Protein AF-A0A2M7UZ93-F1 (afdb_monomer_lite)

Structure (mmCIF, N/CA/C/O backbone):
data_AF-A0A2M7UZ93-F1
#
_entry.id   AF-A0A2M7UZ93-F1
#
loop_
_atom_site.group_PDB
_atom_site.id
_atom_site.type_symbol
_atom_site.label_atom_id
_atom_site.label_alt_id
_atom_site.label_comp_id
_atom_site.label_asym_id
_atom_site.label_entity_id
_atom_site.label_seq_id
_atom_site.pdbx_PDB_ins_code
_atom_site.Cartn_x
_atom_site.Cartn_y
_atom_site.Cartn_z
_atom_site.occupancy
_atom_site.B_iso_or_equiv
_atom_site.auth_seq_id
_atom_site.auth_comp_id
_atom_site.auth_asym_id
_atom_site.auth_atom_id
_atom_site.pdbx_PDB_model_num
ATOM 1 N N . MET A 1 1 ? 8.596 -12.606 -17.698 1.00 47.38 1 MET A N 1
ATOM 2 C CA . MET A 1 1 ? 9.459 -11.405 -17.594 1.00 47.38 1 MET A CA 1
ATOM 3 C C . MET A 1 1 ? 10.892 -11.763 -17.223 1.00 47.38 1 MET A C 1
ATOM 5 O O . MET A 1 1 ? 11.745 -11.556 -18.070 1.00 47.38 1 MET A O 1
ATOM 9 N N . ALA A 1 2 ? 11.162 -12.391 -16.066 1.00 47.75 2 ALA A N 1
ATOM 10 C CA . ALA A 1 2 ? 12.509 -12.891 -15.727 1.00 47.75 2 ALA A CA 1
ATOM 11 C C . ALA A 1 2 ? 13.108 -13.792 -16.827 1.00 47.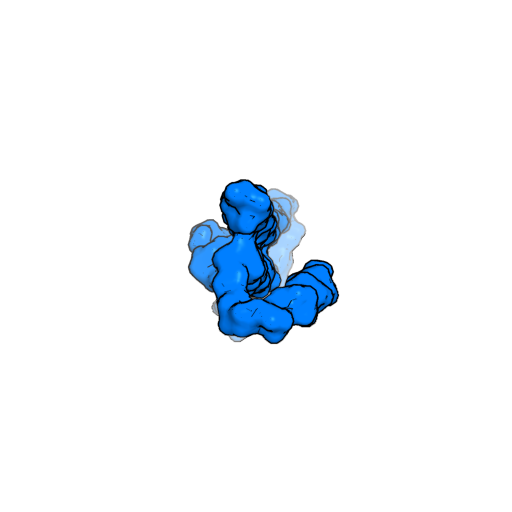75 2 ALA A C 1
ATOM 13 O O . ALA A 1 2 ? 14.262 -13.629 -17.194 1.00 47.75 2 ALA A O 1
ATOM 14 N N . ILE A 1 3 ? 12.278 -14.646 -17.437 1.00 54.84 3 ILE A N 1
ATOM 15 C CA . ILE A 1 3 ? 12.667 -15.494 -18.574 1.00 54.84 3 ILE A CA 1
ATOM 16 C C . ILE A 1 3 ? 13.084 -14.662 -19.797 1.00 54.84 3 ILE A C 1
ATOM 18 O O . ILE A 1 3 ? 14.038 -15.030 -20.461 1.00 54.84 3 ILE A O 1
ATOM 22 N N . PHE A 1 4 ? 12.436 -13.527 -20.085 1.00 58.44 4 PHE A N 1
ATOM 23 C CA . PHE A 1 4 ?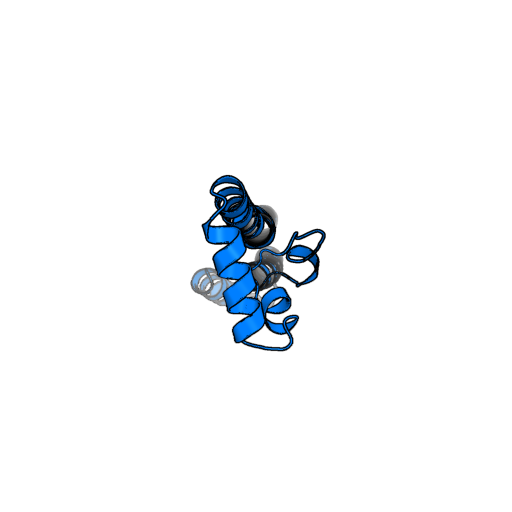 12.761 -12.699 -21.256 1.00 58.44 4 PHE A CA 1
ATOM 24 C C . PHE A 1 4 ? 14.098 -11.966 -21.074 1.00 58.44 4 PHE A C 1
ATOM 26 O O . PHE A 1 4 ? 14.933 -11.993 -21.968 1.00 58.44 4 PHE A O 1
ATOM 33 N N . ILE A 1 5 ? 14.334 -11.398 -19.885 1.00 57.00 5 ILE A N 1
ATOM 34 C CA . ILE A 1 5 ? 15.614 -10.765 -19.524 1.00 57.00 5 ILE A CA 1
ATOM 35 C C . ILE A 1 5 ? 16.743 -11.805 -19.525 1.00 57.00 5 ILE A C 1
ATOM 37 O O . ILE A 1 5 ? 17.807 -11.553 -20.079 1.00 57.00 5 ILE A O 1
ATOM 41 N N . PHE A 1 6 ? 16.493 -12.996 -18.974 1.00 61.16 6 PHE A N 1
ATOM 42 C CA . PHE A 1 6 ? 17.461 -14.091 -18.961 1.00 61.16 6 PHE A CA 1
ATOM 43 C C . PHE A 1 6 ? 17.782 -14.589 -20.381 1.00 61.16 6 PHE A C 1
ATOM 45 O O . PHE A 1 6 ? 18.948 -14.680 -20.752 1.00 61.16 6 PHE A O 1
ATOM 52 N N . SER A 1 7 ? 16.761 -14.807 -21.214 1.00 58.31 7 SER A N 1
ATOM 53 C CA . SER A 1 7 ? 16.929 -15.236 -22.614 1.00 58.31 7 SER A CA 1
ATOM 54 C C . SER A 1 7 ? 17.711 -14.215 -23.436 1.00 58.31 7 SER A C 1
ATOM 56 O O . SER A 1 7 ? 18.566 -14.581 -24.235 1.00 58.31 7 SER A O 1
ATOM 58 N N . ALA A 1 8 ? 17.447 -12.928 -23.221 1.00 59.28 8 ALA A N 1
ATOM 59 C CA . ALA A 1 8 ? 18.104 -11.866 -23.961 1.00 59.28 8 ALA A CA 1
ATOM 60 C C . ALA A 1 8 ? 19.539 -11.593 -23.466 1.00 59.28 8 ALA A C 1
ATOM 62 O O . ALA A 1 8 ? 20.414 -11.301 -24.274 1.00 59.28 8 ALA A O 1
ATOM 63 N N . SER A 1 9 ? 19.815 -11.798 -22.171 1.00 59.25 9 SER A N 1
ATOM 64 C CA . SER A 1 9 ? 21.182 -11.762 -21.629 1.00 59.25 9 SER A CA 1
ATOM 65 C C . SER A 1 9 ? 22.074 -12.884 -22.176 1.00 59.25 9 SER A C 1
ATOM 67 O O . SER A 1 9 ? 23.263 -12.669 -22.395 1.00 59.25 9 SER A O 1
ATOM 69 N N . ILE A 1 10 ? 21.498 -14.059 -22.468 1.00 60.53 10 ILE A N 1
ATOM 70 C CA . ILE A 1 10 ? 22.218 -15.177 -23.099 1.00 60.53 10 ILE A CA 1
ATOM 71 C C . ILE A 1 10 ? 22.665 -14.806 -24.519 1.00 60.53 10 ILE A C 1
ATOM 73 O O . ILE A 1 10 ? 23.793 -15.110 -24.890 1.00 60.53 10 ILE A O 1
ATOM 77 N N . PHE A 1 11 ? 21.829 -14.096 -25.285 1.00 57.53 11 PHE A N 1
ATOM 78 C CA . PHE A 1 11 ? 22.153 -13.657 -26.650 1.00 57.53 11 PHE A CA 1
ATOM 79 C C . PHE A 1 11 ? 23.286 -12.624 -26.729 1.00 57.53 11 PHE A C 1
ATOM 81 O O . PHE A 1 11 ? 23.877 -12.438 -27.787 1.00 57.53 11 PHE A O 1
ATOM 88 N N . GLN A 1 12 ? 23.585 -11.934 -25.630 1.00 58.62 12 GLN A N 1
ATOM 89 C CA . GLN A 1 12 ? 24.524 -10.814 -25.622 1.00 58.62 12 GLN A CA 1
ATOM 90 C C . GLN A 1 12 ? 25.896 -11.151 -25.045 1.00 58.62 12 GLN A C 1
ATOM 92 O O . GLN A 1 12 ? 26.865 -10.423 -25.262 1.00 58.62 12 GLN A O 1
ATOM 97 N N . ASN A 1 13 ? 25.990 -12.293 -24.363 1.00 54.00 13 ASN A N 1
ATOM 98 C CA . ASN A 1 13 ? 27.224 -12.795 -23.773 1.00 54.00 13 ASN A CA 1
ATOM 99 C C . ASN A 1 13 ? 28.315 -13.097 -24.826 1.00 54.00 13 ASN A C 1
ATOM 101 O O . ASN A 1 13 ? 29.469 -13.307 -24.472 1.00 54.00 13 ASN A O 1
ATOM 105 N N . GLU A 1 14 ? 27.980 -13.066 -26.121 1.00 56.97 14 GLU A N 1
ATOM 106 C CA . GLU A 1 14 ? 28.939 -13.190 -27.224 1.00 56.97 14 GLU A CA 1
ATOM 107 C C . GLU A 1 14 ? 29.761 -11.912 -27.494 1.00 56.97 14 GLU A C 1
ATOM 109 O O . GLU A 1 14 ? 30.807 -12.002 -28.132 1.00 56.97 14 GLU A O 1
ATOM 114 N N . ARG A 1 15 ? 29.343 -10.727 -27.009 1.00 58.44 15 ARG A N 1
ATOM 115 C CA . ARG A 1 15 ? 30.062 -9.448 -27.238 1.00 58.44 15 ARG A CA 1
ATOM 116 C C . ARG A 1 15 ? 30.791 -8.878 -26.017 1.00 58.44 15 ARG A C 1
ATOM 118 O O . ARG A 1 15 ? 31.525 -7.912 -26.169 1.00 58.44 15 ARG A O 1
ATOM 125 N N . GLY A 1 16 ? 30.613 -9.444 -24.821 1.00 60.59 16 GLY A N 1
ATOM 126 C CA . GLY A 1 16 ? 31.309 -9.010 -23.594 1.00 60.59 16 GLY A CA 1
ATOM 127 C C . GLY A 1 16 ? 30.940 -7.613 -23.061 1.00 60.59 16 GLY A C 1
ATOM 128 O O . GLY A 1 16 ? 31.396 -7.239 -21.982 1.00 60.59 16 GLY A O 1
ATOM 129 N N . GLU A 1 17 ? 30.098 -6.854 -23.765 1.00 67.62 17 GLU A N 1
ATOM 130 C CA . GLU A 1 17 ? 29.642 -5.521 -23.364 1.00 67.62 17 GLU A CA 1
ATOM 131 C C . GLU A 1 17 ? 28.253 -5.573 -22.711 1.00 67.62 17 GLU A C 1
ATOM 133 O O . GLU A 1 17 ? 27.334 -6.245 -23.184 1.00 67.62 17 GLU A O 1
ATOM 138 N N . ILE A 1 18 ? 28.090 -4.839 -21.607 1.00 69.31 18 ILE A N 1
ATOM 139 C CA . ILE A 1 18 ? 26.795 -4.666 -20.941 1.00 69.31 18 ILE A CA 1
ATOM 140 C C . ILE A 1 18 ? 25.944 -3.732 -21.802 1.00 69.31 18 ILE A C 1
ATOM 142 O O . ILE A 1 18 ? 26.197 -2.531 -21.848 1.00 69.31 18 ILE A O 1
ATOM 146 N N . SER A 1 19 ? 24.904 -4.257 -22.440 1.00 82.44 19 SER A N 1
ATOM 147 C CA . SER A 1 19 ? 23.993 -3.429 -23.232 1.00 82.44 19 SER A CA 1
ATOM 148 C C . SER A 1 19 ? 23.104 -2.566 -22.359 1.00 82.44 19 SER A C 1
ATOM 150 O O . SER A 1 19 ? 22.444 -3.005 -21.403 1.00 82.44 19 SER A O 1
ATOM 152 N N . LEU A 1 20 ? 23.088 -1.297 -22.732 1.00 85.19 20 LEU A N 1
ATOM 153 C CA . LEU A 1 20 ? 22.416 -0.221 -22.038 1.00 85.19 20 LEU A CA 1
ATOM 154 C C . LEU A 1 20 ? 20.878 -0.418 -21.967 1.00 85.19 20 LEU A C 1
ATOM 156 O O . LEU A 1 20 ? 20.306 -0.186 -20.891 1.00 85.19 20 LEU A O 1
ATOM 160 N N . PRO A 1 21 ? 20.187 -0.931 -23.011 1.00 88.12 21 PRO A N 1
ATOM 161 C CA . PRO A 1 21 ? 18.797 -1.384 -22.953 1.00 88.12 21 PRO A CA 1
ATOM 162 C C . PRO A 1 21 ? 18.500 -2.365 -21.821 1.00 88.12 21 PRO A C 1
ATOM 164 O O . PRO A 1 21 ? 17.525 -2.170 -21.086 1.00 88.12 21 PRO A O 1
ATOM 167 N N . PHE A 1 22 ? 19.318 -3.409 -21.661 1.00 85.69 22 PHE A N 1
ATOM 168 C CA . PHE A 1 22 ? 19.081 -4.444 -20.653 1.00 85.69 22 PHE A CA 1
ATOM 169 C C . PHE A 1 22 ? 19.386 -3.946 -19.251 1.00 85.69 22 PHE A C 1
ATOM 171 O O . PHE A 1 22 ? 18.610 -4.220 -18.335 1.00 85.69 22 PHE A O 1
ATOM 178 N N . LEU A 1 23 ? 20.450 -3.157 -19.089 1.00 88.75 23 LEU A N 1
ATOM 179 C CA . LEU A 1 23 ? 20.764 -2.510 -17.819 1.00 88.75 23 LEU A CA 1
ATOM 180 C C . LEU A 1 23 ? 19.611 -1.608 -17.361 1.00 88.75 23 LEU A C 1
ATOM 182 O O . LEU A 1 23 ? 19.168 -1.690 -16.213 1.00 88.75 23 LEU A O 1
ATOM 186 N N . THR A 1 24 ? 19.077 -0.797 -18.276 1.00 89.94 24 THR A N 1
ATOM 187 C CA . THR A 1 24 ? 17.940 0.092 -18.008 1.00 89.94 24 THR A CA 1
ATOM 188 C C . THR A 1 24 ? 16.707 -0.711 -17.603 1.00 89.94 24 THR A C 1
ATOM 190 O O . THR A 1 24 ? 16.090 -0.434 -16.573 1.00 89.94 24 THR A O 1
ATOM 193 N N . LEU A 1 25 ? 16.366 -1.758 -18.359 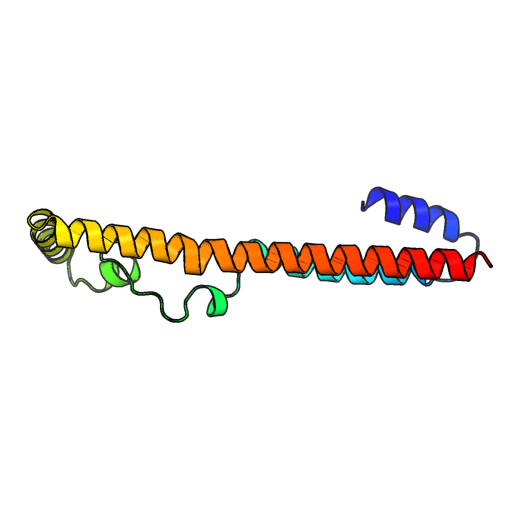1.00 89.94 25 LEU A N 1
ATOM 194 C CA . LEU A 1 25 ? 15.221 -2.606 -18.038 1.00 89.94 25 LEU A CA 1
ATOM 195 C C . LEU A 1 25 ? 15.383 -3.296 -16.679 1.00 89.94 25 LEU A C 1
ATOM 197 O O . LEU A 1 25 ? 14.431 -3.328 -15.895 1.00 89.94 25 LEU A O 1
ATOM 201 N N . ALA A 1 26 ? 16.571 -3.826 -16.384 1.00 87.56 26 ALA A N 1
ATOM 202 C CA . ALA A 1 26 ? 16.871 -4.497 -15.125 1.00 87.56 26 ALA A CA 1
ATOM 203 C C . ALA A 1 26 ? 16.730 -3.540 -13.936 1.00 87.56 26 ALA A C 1
ATOM 205 O O . ALA A 1 26 ? 16.018 -3.857 -12.981 1.00 87.56 26 ALA A O 1
ATOM 206 N N . LEU A 1 27 ? 17.317 -2.343 -14.021 1.00 91.56 27 LEU A N 1
ATOM 207 C CA . LEU A 1 27 ? 17.241 -1.325 -12.974 1.00 91.56 27 LEU A CA 1
ATOM 208 C C . LEU A 1 27 ? 15.785 -0.962 -12.652 1.00 91.56 27 LEU A C 1
ATOM 210 O O . LEU A 1 27 ? 15.351 -1.047 -11.502 1.00 91.56 27 LEU A O 1
ATOM 214 N N . PHE A 1 28 ? 14.999 -0.607 -13.668 1.00 94.62 28 PHE A N 1
ATOM 215 C CA . PHE A 1 28 ? 13.601 -0.222 -13.472 1.00 94.62 28 PHE A CA 1
ATOM 216 C C . PHE A 1 28 ? 12.725 -1.395 -13.015 1.00 94.62 28 PHE A C 1
ATOM 218 O O . PHE A 1 28 ? 11.794 -1.189 -12.234 1.00 94.62 28 PHE A O 1
ATOM 225 N N . SER A 1 29 ? 13.031 -2.625 -13.439 1.00 93.00 29 SER A N 1
ATOM 226 C CA . SER A 1 29 ? 12.350 -3.835 -12.957 1.00 93.00 29 SER A CA 1
ATOM 227 C C . SER A 1 29 ? 12.609 -4.073 -11.471 1.00 93.00 29 SER A C 1
ATOM 229 O O . SER A 1 29 ? 11.671 -4.361 -10.724 1.00 93.00 29 SER A O 1
ATOM 231 N N . ILE A 1 30 ? 13.856 -3.904 -11.022 1.00 94.19 30 ILE A N 1
ATOM 232 C CA . ILE A 1 30 ? 14.241 -4.018 -9.611 1.00 94.19 30 ILE A CA 1
ATOM 233 C C . ILE A 1 30 ? 13.514 -2.952 -8.786 1.00 94.19 30 ILE A C 1
ATOM 235 O O . ILE A 1 30 ? 12.844 -3.286 -7.807 1.00 94.19 30 ILE A O 1
ATOM 239 N N . ILE A 1 31 ? 13.562 -1.686 -9.210 1.00 95.56 31 ILE A N 1
ATOM 240 C CA . ILE A 1 31 ? 12.885 -0.582 -8.511 1.00 95.56 31 ILE A CA 1
ATOM 241 C C . ILE A 1 31 ? 11.371 -0.826 -8.453 1.00 95.56 31 ILE A C 1
ATOM 243 O O . ILE A 1 31 ? 10.769 -0.720 -7.384 1.00 95.56 31 ILE A O 1
ATOM 247 N N . SER A 1 32 ? 10.746 -1.195 -9.575 1.00 96.00 32 SER A N 1
ATOM 248 C CA . SER A 1 32 ? 9.314 -1.512 -9.631 1.00 96.00 32 SER A CA 1
ATOM 249 C C . SER A 1 32 ? 8.946 -2.648 -8.676 1.00 96.00 32 SER A C 1
ATOM 251 O O . SER A 1 32 ? 7.954 -2.548 -7.955 1.00 96.00 32 SER A O 1
ATOM 253 N N . THR A 1 33 ? 9.779 -3.689 -8.607 1.00 94.88 33 THR A N 1
ATOM 254 C CA . THR A 1 33 ? 9.585 -4.822 -7.695 1.00 94.88 33 THR A CA 1
ATOM 255 C C . THR A 1 33 ? 9.641 -4.373 -6.240 1.00 94.88 33 THR A C 1
ATOM 257 O O . THR A 1 33 ? 8.735 -4.702 -5.479 1.00 94.88 33 THR A O 1
ATOM 260 N N . PHE A 1 34 ? 10.632 -3.568 -5.848 1.00 94.75 34 PHE A N 1
ATOM 261 C CA . PHE A 1 34 ? 10.711 -3.034 -4.484 1.00 94.75 34 PHE A CA 1
ATOM 262 C C . PHE A 1 34 ? 9.498 -2.172 -4.126 1.00 94.75 34 PHE A C 1
ATOM 264 O O . PHE A 1 34 ? 8.907 -2.350 -3.062 1.00 94.75 34 PHE A O 1
ATOM 271 N N . VAL A 1 35 ? 9.060 -1.292 -5.029 1.00 94.31 35 VAL A N 1
ATOM 272 C CA . VAL A 1 35 ? 7.842 -0.493 -4.820 1.00 94.31 35 VAL A CA 1
ATOM 273 C C . VAL A 1 35 ? 6.603 -1.391 -4.714 1.00 94.31 35 VAL A C 1
ATOM 275 O O . VAL A 1 35 ? 5.744 -1.159 -3.862 1.00 94.31 35 VAL A O 1
ATOM 278 N N . GLY A 1 36 ? 6.523 -2.453 -5.517 1.00 93.50 36 GLY A N 1
ATOM 279 C CA . GLY A 1 36 ? 5.467 -3.462 -5.444 1.00 93.50 36 GLY A CA 1
ATOM 280 C C . GLY A 1 36 ? 5.470 -4.246 -4.128 1.00 93.50 36 GLY A C 1
ATOM 281 O O . GLY A 1 36 ? 4.409 -4.470 -3.549 1.00 93.50 36 GLY A O 1
ATOM 282 N N . LEU A 1 37 ? 6.644 -4.596 -3.597 1.00 93.25 37 LEU A N 1
ATOM 283 C CA . LEU A 1 37 ? 6.782 -5.222 -2.278 1.00 93.25 37 LEU A CA 1
ATOM 284 C C . LEU A 1 37 ? 6.294 -4.285 -1.170 1.00 93.25 37 LEU A C 1
ATOM 286 O O . LEU A 1 37 ? 5.530 -4.704 -0.297 1.00 93.25 37 LEU A O 1
ATOM 290 N N . PHE A 1 38 ? 6.631 -2.995 -1.243 1.00 91.56 38 PHE A N 1
ATOM 291 C CA . PHE A 1 38 ? 6.080 -2.000 -0.322 1.00 91.56 38 PHE A CA 1
ATOM 292 C C . PHE A 1 38 ? 4.562 -1.828 -0.474 1.00 91.56 38 PHE A C 1
ATOM 294 O O . PHE A 1 38 ? 3.899 -1.473 0.495 1.00 91.56 38 PHE A O 1
ATOM 301 N N . ALA A 1 39 ? 3.968 -2.138 -1.630 1.00 91.12 39 ALA A N 1
ATOM 302 C CA . ALA A 1 39 ? 2.512 -2.153 -1.789 1.00 91.12 39 ALA A CA 1
ATOM 303 C C . ALA A 1 39 ? 1.836 -3.302 -1.013 1.00 91.12 39 ALA A C 1
ATOM 305 O O . ALA A 1 39 ? 0.695 -3.155 -0.569 1.00 91.12 39 ALA A O 1
ATOM 306 N N . ILE A 1 40 ? 2.518 -4.438 -0.807 1.00 89.00 40 ILE A N 1
ATOM 307 C CA . ILE A 1 40 ? 2.001 -5.560 0.001 1.00 89.00 40 ILE A CA 1
ATOM 308 C C . ILE A 1 40 ? 1.876 -5.132 1.465 1.00 89.00 40 ILE A C 1
ATOM 310 O O . ILE A 1 40 ? 0.830 -5.330 2.091 1.00 89.00 40 ILE A O 1
ATOM 314 N N . HIS A 1 41 ? 2.914 -4.476 1.983 1.00 85.62 41 HIS A N 1
ATOM 315 C CA . HIS A 1 41 ? 2.932 -3.909 3.325 1.00 85.62 41 HIS A CA 1
ATOM 316 C C . HIS A 1 41 ? 3.312 -2.427 3.295 1.00 85.62 41 HIS A C 1
ATOM 318 O O . HIS A 1 41 ? 4.468 -2.084 3.548 1.00 85.62 41 HIS A O 1
ATOM 324 N N . PRO A 1 42 ? 2.327 -1.533 3.065 1.00 83.81 42 PRO A N 1
ATOM 325 C CA . PRO A 1 42 ? 2.582 -0.102 3.052 1.00 83.81 42 PRO A CA 1
ATOM 326 C C . PRO A 1 42 ? 3.182 0.352 4.382 1.00 83.81 42 PRO A C 1
ATOM 328 O O . PRO A 1 42 ? 2.791 -0.120 5.464 1.00 83.81 42 PRO A O 1
ATOM 331 N N . PHE A 1 43 ? 4.117 1.297 4.321 1.00 83.75 43 PHE A N 1
ATOM 332 C CA . PHE A 1 43 ? 4.746 1.855 5.514 1.00 83.75 43 PHE A CA 1
ATOM 333 C C . PHE A 1 43 ? 3.699 2.406 6.491 1.00 83.75 43 PHE A C 1
ATOM 335 O O . PHE A 1 43 ? 2.661 2.941 6.093 1.00 83.75 43 PHE A O 1
ATOM 342 N N . ARG A 1 44 ? 3.967 2.281 7.799 1.00 81.00 44 ARG A N 1
ATOM 343 C CA . ARG A 1 44 ? 3.026 2.686 8.865 1.00 81.00 44 ARG A CA 1
ATOM 344 C C . ARG A 1 44 ? 2.582 4.147 8.734 1.00 81.00 44 ARG A C 1
ATOM 346 O O . ARG A 1 44 ? 1.422 4.443 8.994 1.00 81.00 44 ARG A O 1
ATOM 353 N N . PHE A 1 45 ? 3.472 5.022 8.269 1.00 80.56 45 PHE A N 1
ATOM 354 C CA . PHE A 1 45 ? 3.191 6.433 7.999 1.00 80.56 45 PHE A CA 1
ATOM 355 C C . PHE A 1 45 ? 2.023 6.649 7.018 1.00 80.56 45 PHE A C 1
ATOM 357 O O . PHE A 1 45 ? 1.193 7.523 7.248 1.00 80.56 45 PHE A O 1
ATOM 364 N N . MET A 1 46 ? 1.909 5.826 5.970 1.00 80.62 46 MET A N 1
ATOM 365 C CA . MET A 1 46 ? 0.834 5.949 4.975 1.00 80.62 46 MET A CA 1
ATOM 366 C C . MET A 1 46 ? -0.508 5.417 5.492 1.00 80.62 46 MET A C 1
ATOM 368 O O . MET A 1 46 ? -1.558 5.824 5.006 1.00 80.62 46 MET A O 1
ATOM 372 N N . ARG A 1 47 ? -0.474 4.506 6.475 1.00 76.38 47 ARG A N 1
ATOM 373 C CA . ARG A 1 47 ? -1.657 3.804 6.994 1.00 76.38 47 ARG A CA 1
ATOM 374 C C . ARG A 1 47 ? -2.256 4.396 8.267 1.00 76.38 47 ARG A C 1
ATOM 376 O O . ARG A 1 47 ? -3.341 3.990 8.639 1.00 76.38 47 ARG A O 1
ATOM 383 N N . LYS A 1 48 ? -1.550 5.274 8.986 1.00 72.38 48 LYS A N 1
ATOM 384 C CA . LYS A 1 48 ? -1.959 5.685 10.347 1.00 72.38 48 LYS A CA 1
ATOM 385 C C . LYS A 1 48 ? -2.223 7.179 10.531 1.00 72.38 48 LYS A C 1
ATOM 387 O O . LYS A 1 48 ? -2.602 7.599 11.619 1.00 72.38 48 LYS A O 1
ATOM 392 N N . ARG A 1 49 ? -1.991 8.012 9.515 1.00 71.19 49 ARG A N 1
ATOM 393 C CA . ARG A 1 49 ? -2.060 9.470 9.682 1.00 71.19 49 ARG A CA 1
ATOM 394 C C . ARG A 1 49 ? -3.519 9.950 9.675 1.00 71.19 49 ARG A C 1
ATOM 396 O O . ARG A 1 49 ? -4.123 10.034 8.612 1.00 71.19 49 ARG A O 1
ATOM 403 N N . GLY A 1 50 ? -4.057 10.272 10.855 1.00 72.44 50 GLY A N 1
ATOM 404 C CA . GLY A 1 50 ? -5.406 10.841 11.021 1.00 72.44 50 GLY A CA 1
ATOM 405 C C . GLY A 1 50 ? -6.549 9.819 10.993 1.00 72.44 50 GLY A C 1
ATOM 406 O O . GLY A 1 50 ? -7.657 10.153 10.579 1.00 72.44 50 GLY A O 1
ATOM 407 N N . GLN A 1 51 ? -6.275 8.566 11.361 1.00 82.69 51 GLN A N 1
ATOM 408 C CA . GLN A 1 51 ? -7.305 7.539 11.502 1.00 82.69 51 GLN A CA 1
ATOM 409 C C . GLN A 1 51 ? -8.109 7.778 12.788 1.00 82.69 51 GLN A C 1
ATOM 411 O O . GLN A 1 51 ? -7.518 7.859 13.861 1.00 82.69 51 GLN A O 1
ATOM 416 N N . GLU A 1 52 ? -9.436 7.870 12.684 1.00 84.00 52 GLU A N 1
ATOM 417 C CA . GLU A 1 52 ? -10.312 7.808 13.858 1.00 84.00 52 GLU A CA 1
ATOM 418 C C . GLU A 1 52 ? -10.571 6.345 14.200 1.00 84.00 52 GLU A C 1
ATOM 420 O O . GLU A 1 52 ? -11.146 5.620 13.393 1.00 84.00 52 GLU A O 1
ATOM 425 N N . GLU A 1 53 ? -10.125 5.892 15.365 1.00 85.81 53 GLU A N 1
ATOM 426 C CA . GLU A 1 53 ? -10.257 4.492 15.766 1.00 85.81 53 GLU A CA 1
ATOM 427 C C . GLU A 1 53 ? -11.704 4.214 16.218 1.00 85.81 53 GLU A C 1
ATOM 429 O O . GLU A 1 53 ? -12.334 5.034 16.889 1.00 85.81 53 GLU A O 1
ATOM 434 N N . SER A 1 54 ? -12.268 3.090 15.765 1.00 90.38 54 SER A N 1
ATOM 435 C CA . SER A 1 54 ? -13.572 2.628 16.241 1.00 90.38 54 SER A CA 1
ATOM 436 C C . SER A 1 54 ? -13.407 1.872 17.556 1.00 90.38 54 SER A C 1
ATOM 438 O O . SER A 1 54 ? -12.310 1.423 17.894 1.00 90.38 54 SER A O 1
ATOM 440 N N . LEU A 1 55 ? -14.519 1.629 18.247 1.00 90.00 55 LEU A N 1
ATOM 441 C CA . LEU A 1 55 ? -14.538 0.798 19.451 1.00 90.00 55 LEU A CA 1
ATOM 442 C C . LEU A 1 55 ? -14.026 -0.637 19.201 1.00 90.00 55 LEU A C 1
ATOM 444 O O . LEU A 1 55 ? -13.557 -1.298 20.119 1.00 90.00 55 LEU A O 1
ATOM 448 N N . MET A 1 56 ? -14.104 -1.118 17.956 1.00 89.62 56 MET A N 1
ATOM 449 C CA . MET A 1 56 ? -13.673 -2.464 17.557 1.00 89.62 56 MET A CA 1
ATOM 450 C C . MET A 1 56 ? -12.172 -2.540 17.259 1.00 89.62 56 MET A C 1
ATOM 452 O O . MET A 1 56 ? -11.649 -3.606 16.930 1.00 89.62 56 MET A O 1
ATOM 456 N N . TYR A 1 57 ? -11.463 -1.415 17.325 1.00 89.44 57 TYR A N 1
ATOM 457 C CA . TYR A 1 57 ? -10.046 -1.368 17.028 1.00 89.44 57 TYR A CA 1
ATOM 458 C C . TYR A 1 57 ? -9.228 -1.863 18.224 1.00 89.44 57 TYR A C 1
ATOM 460 O O . TYR A 1 57 ? -9.429 -1.418 19.348 1.00 89.44 57 TYR A O 1
ATOM 468 N N . ASN A 1 58 ? -8.244 -2.740 17.993 1.00 87.12 58 ASN A N 1
ATOM 469 C CA . ASN A 1 58 ? -7.476 -3.370 19.079 1.00 87.12 58 ASN A CA 1
ATOM 470 C C . ASN A 1 58 ? -6.887 -2.375 20.087 1.00 87.12 58 ASN A C 1
ATOM 472 O O . ASN A 1 58 ? -6.836 -2.675 21.273 1.00 87.12 58 ASN A O 1
ATOM 476 N N . LYS A 1 59 ? -6.424 -1.206 19.632 1.00 86.69 59 LYS A N 1
ATOM 477 C CA . LYS A 1 59 ? -5.860 -0.194 20.533 1.00 86.69 59 LYS A CA 1
ATOM 478 C C . LYS A 1 59 ? -6.920 0.409 21.463 1.00 86.69 59 LYS A C 1
ATOM 480 O O . LYS A 1 59 ? -6.611 0.627 22.629 1.00 86.69 59 LYS A O 1
ATOM 485 N N . GLU A 1 60 ? -8.141 0.605 20.972 1.00 90.12 60 GLU A N 1
ATOM 486 C CA . GLU A 1 60 ? -9.277 1.037 21.790 1.00 90.12 60 GLU A CA 1
ATOM 487 C C . GLU A 1 60 ? -9.707 -0.083 22.741 1.00 90.12 60 GLU A C 1
ATOM 489 O O . GLU A 1 60 ? -9.844 0.160 23.931 1.00 90.12 60 GLU A O 1
ATOM 494 N N . ILE A 1 61 ? -9.785 -1.337 22.283 1.00 91.62 61 ILE A N 1
ATOM 495 C CA . ILE A 1 61 ? -10.129 -2.486 23.143 1.00 91.62 61 ILE A CA 1
ATOM 496 C C . ILE A 1 61 ? -9.136 -2.640 24.308 1.00 91.62 61 ILE A C 1
ATOM 498 O O . ILE A 1 61 ? -9.545 -2.837 25.447 1.00 91.62 61 ILE A O 1
ATOM 502 N N . ILE A 1 62 ? -7.831 -2.523 24.038 1.00 91.75 62 ILE A N 1
ATOM 503 C CA . ILE A 1 62 ? -6.770 -2.636 25.057 1.00 91.75 62 ILE A CA 1
ATOM 504 C 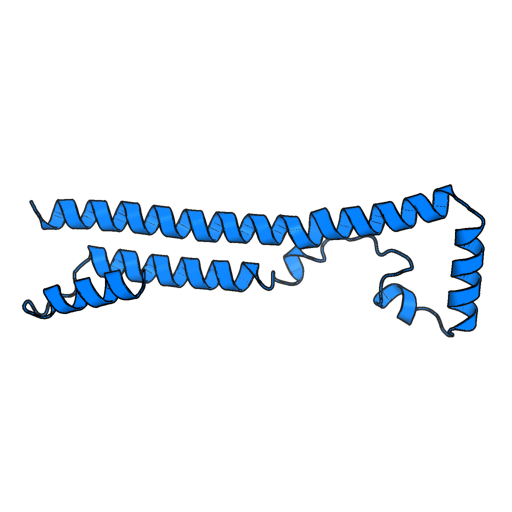C . ILE A 1 62 ? -6.804 -1.465 26.051 1.00 91.75 62 ILE A C 1
ATOM 506 O O . ILE A 1 62 ? -6.286 -1.591 27.158 1.00 91.75 62 ILE A O 1
ATOM 510 N N . SER A 1 63 ? -7.399 -0.329 25.678 1.00 92.50 63 SER A N 1
ATOM 511 C CA . SER A 1 63 ? -7.518 0.825 26.573 1.00 92.50 63 SER A CA 1
ATOM 512 C C . SER A 1 63 ? -8.505 0.596 27.724 1.00 92.50 63 SER A C 1
ATOM 514 O O . SER A 1 63 ? -8.415 1.285 28.740 1.00 92.50 63 SER A O 1
ATOM 516 N N . PHE A 1 64 ? -9.406 -0.386 27.602 1.00 94.12 64 PHE A N 1
ATOM 517 C CA . PHE A 1 64 ? -10.347 -0.729 28.662 1.00 94.12 64 PHE A CA 1
ATOM 518 C C . PHE A 1 64 ? -9.648 -1.522 29.781 1.00 94.12 64 PHE A C 1
ATOM 520 O O . PHE A 1 64 ? -8.998 -2.533 29.501 1.00 94.12 64 PHE A O 1
ATOM 527 N N . PRO A 1 65 ? -9.826 -1.132 31.057 1.00 93.50 65 PRO A N 1
ATOM 528 C CA . PRO A 1 65 ? -9.261 -1.845 32.206 1.00 93.50 65 PRO A CA 1
ATOM 529 C C . PRO A 1 65 ? -9.727 -3.300 32.337 1.00 93.50 65 PRO A C 1
ATOM 531 O O . PRO A 1 65 ? -9.010 -4.137 32.886 1.00 93.50 65 PRO A O 1
ATOM 534 N N . SER A 1 66 ? -10.934 -3.616 31.856 1.00 95.38 66 SER A N 1
ATOM 535 C CA . SER A 1 66 ? -11.516 -4.950 31.965 1.00 95.38 66 SER A CA 1
ATOM 536 C C . SER A 1 66 ? -12.446 -5.292 30.798 1.00 95.38 66 SER A C 1
ATOM 538 O O . SER A 1 66 ? -13.061 -4.428 30.173 1.00 95.38 66 SER A O 1
ATOM 540 N N . PHE A 1 67 ? -12.612 -6.595 30.545 1.00 94.00 67 PHE A N 1
ATOM 541 C CA . PHE A 1 67 ? -13.605 -7.101 29.590 1.00 94.00 67 PHE A CA 1
ATOM 542 C C . PHE A 1 67 ? -15.033 -6.642 29.933 1.00 94.00 67 PHE A C 1
ATOM 544 O O . PHE A 1 67 ? -15.829 -6.394 29.031 1.00 94.00 67 PHE A O 1
ATOM 551 N N . LEU A 1 68 ? -15.363 -6.526 31.225 1.00 96.75 68 LEU A N 1
ATOM 552 C CA . LEU A 1 68 ? -16.698 -6.121 31.667 1.00 96.75 68 LEU A CA 1
ATOM 553 C C . LEU A 1 68 ? -17.010 -4.676 31.274 1.00 96.75 68 LEU A C 1
ATOM 555 O O . LEU A 1 68 ? -18.109 -4.414 30.792 1.00 96.75 68 LEU A O 1
ATOM 559 N N . GLU A 1 69 ? -16.051 -3.764 31.424 1.00 94.56 69 GLU A N 1
ATOM 560 C CA . GLU A 1 69 ? -16.206 -2.364 31.010 1.00 94.56 69 GLU A CA 1
ATOM 561 C C . GLU A 1 69 ? -16.357 -2.241 29.494 1.00 94.56 69 GLU A C 1
ATOM 563 O O . GLU A 1 69 ? -17.276 -1.576 29.016 1.00 94.56 69 GLU A O 1
ATOM 568 N N . TYR A 1 70 ? -15.541 -2.970 28.729 1.00 95.62 70 TYR A N 1
ATOM 569 C CA . TYR A 1 70 ? -15.692 -3.027 27.276 1.00 95.62 70 TYR A CA 1
ATOM 570 C C . TYR A 1 70 ? -17.068 -3.577 26.861 1.00 95.62 70 TYR A C 1
ATOM 572 O O . TYR A 1 70 ? -17.735 -3.027 25.985 1.00 95.62 70 TYR A O 1
ATOM 580 N N . ALA A 1 71 ? -17.544 -4.636 27.525 1.00 94.81 71 ALA A N 1
ATOM 581 C CA . ALA A 1 71 ? -18.855 -5.220 27.260 1.00 94.81 71 ALA A CA 1
ATOM 582 C C . ALA A 1 71 ? -20.013 -4.270 27.616 1.00 94.81 71 ALA A C 1
ATOM 584 O O . ALA A 1 71 ? -21.038 -4.268 26.931 1.00 94.81 71 ALA A O 1
ATOM 585 N N . GLN A 1 72 ? -19.878 -3.469 28.676 1.00 95.31 72 GLN A N 1
ATOM 586 C CA . GLN A 1 72 ? -20.859 -2.442 29.036 1.00 95.31 72 GLN A CA 1
ATOM 587 C C . GLN A 1 72 ? -20.908 -1.329 27.990 1.00 95.31 72 GLN A C 1
ATOM 589 O O . GLN A 1 72 ? -21.999 -0.940 27.571 1.00 95.31 72 GLN A O 1
ATOM 594 N N . GLU A 1 73 ? -19.752 -0.875 27.513 1.00 93.31 73 GLU A N 1
ATOM 595 C CA . GLU A 1 73 ? -19.671 0.158 26.482 1.00 93.31 73 GLU A CA 1
ATOM 596 C C . GLU A 1 73 ? -20.232 -0.328 25.137 1.00 93.31 73 GLU A C 1
ATOM 598 O O . GLU A 1 73 ? -21.009 0.374 24.486 1.00 93.31 73 GLU A O 1
ATOM 603 N N . LEU A 1 74 ? -19.950 -1.581 24.770 1.00 92.81 74 LEU A N 1
ATOM 604 C CA . LEU A 1 74 ? -20.596 -2.253 23.642 1.00 92.81 74 LEU A CA 1
ATOM 605 C C . LEU A 1 74 ? -22.120 -2.245 23.775 1.00 92.81 74 LEU A C 1
ATOM 607 O O . LEU A 1 74 ? -22.810 -1.837 22.842 1.00 92.81 74 LEU A O 1
ATOM 611 N N . LYS A 1 75 ? -22.648 -2.653 24.937 1.00 93.69 75 LYS A N 1
ATOM 612 C CA . LYS A 1 75 ? -24.096 -2.663 25.197 1.00 93.69 75 LYS A CA 1
ATOM 613 C C . LYS A 1 75 ? -24.707 -1.267 25.084 1.00 93.69 75 LYS A C 1
ATOM 615 O O . LYS A 1 75 ? -25.794 -1.118 24.523 1.00 93.69 75 LYS A O 1
ATOM 620 N N . ARG A 1 76 ? -24.006 -0.246 25.585 1.00 92.62 76 ARG A N 1
ATOM 621 C CA . ARG A 1 76 ? -24.423 1.158 25.497 1.00 92.62 76 ARG A CA 1
ATOM 622 C C . ARG A 1 76 ? -24.584 1.588 24.043 1.00 92.62 76 ARG A C 1
ATOM 624 O O . ARG A 1 76 ? -25.635 2.108 23.685 1.00 92.62 76 ARG A O 1
ATOM 631 N N . ILE A 1 77 ? -23.584 1.313 23.206 1.00 91.69 77 ILE A N 1
ATOM 632 C CA . ILE A 1 77 ? -23.618 1.650 21.778 1.00 91.69 77 ILE A CA 1
ATOM 633 C C . ILE A 1 77 ? -24.685 0.835 21.048 1.00 91.69 77 ILE A C 1
ATOM 635 O O . ILE A 1 77 ? -25.373 1.384 20.200 1.00 91.69 77 ILE A O 1
ATOM 639 N N . THR A 1 78 ? -24.897 -0.441 21.387 1.00 90.19 78 THR A N 1
ATOM 640 C CA . THR A 1 78 ? -25.909 -1.262 20.697 1.00 90.19 78 THR A CA 1
ATOM 641 C C . THR A 1 78 ? -27.350 -0.786 20.889 1.00 90.19 78 THR A C 1
ATOM 643 O O . THR A 1 78 ? -28.208 -1.114 20.074 1.00 90.19 78 THR A O 1
ATOM 646 N N . ASN A 1 79 ? -27.621 -0.002 21.934 1.00 91.88 79 ASN A N 1
ATOM 647 C CA . ASN A 1 79 ? -28.935 0.604 22.151 1.00 91.88 79 ASN A CA 1
ATOM 648 C C . ASN A 1 79 ? -29.148 1.884 21.324 1.00 91.88 79 ASN A C 1
ATOM 650 O O . ASN A 1 79 ? -30.274 2.368 21.236 1.00 91.88 79 ASN A O 1
ATOM 654 N N . ASP A 1 80 ? -28.092 2.415 20.703 1.00 93.75 80 ASP A N 1
ATOM 655 C CA . ASP A 1 80 ? -28.119 3.604 19.857 1.00 93.75 80 ASP A CA 1
ATOM 656 C C . ASP A 1 80 ? -27.739 3.235 18.414 1.00 93.75 80 ASP A C 1
ATOM 658 O O . ASP A 1 80 ? -26.577 3.023 18.054 1.00 93.75 80 ASP A O 1
ATOM 662 N N . LYS A 1 81 ? -28.755 3.173 17.551 1.00 92.94 81 LYS A N 1
ATOM 663 C CA . LYS A 1 81 ? -28.587 2.795 16.145 1.00 92.94 81 LYS A CA 1
ATOM 664 C C . LYS A 1 81 ? -27.663 3.754 15.385 1.00 92.94 81 LYS A C 1
ATOM 666 O O . LYS A 1 81 ? -26.924 3.296 14.513 1.00 92.94 81 LYS A O 1
ATOM 671 N N . GLU A 1 82 ? -27.683 5.050 15.691 1.00 94.50 82 GLU A N 1
ATOM 672 C CA . GLU A 1 82 ? -26.805 6.024 15.033 1.00 94.50 82 GLU A CA 1
ATOM 673 C C . GLU A 1 82 ? -25.355 5.827 15.466 1.00 94.50 82 GLU A C 1
ATOM 675 O O . GLU A 1 82 ? -24.452 5.821 14.625 1.00 94.50 82 GLU A O 1
ATOM 680 N N . ALA A 1 83 ? -25.123 5.574 16.756 1.00 92.69 83 ALA A N 1
ATOM 681 C CA . ALA A 1 83 ? -23.794 5.263 17.267 1.00 92.69 83 ALA A CA 1
ATOM 682 C C . ALA A 1 83 ? -23.203 4.013 16.593 1.00 92.69 83 ALA A C 1
ATOM 684 O O . ALA A 1 83 ? -22.045 4.041 16.172 1.00 92.69 83 ALA A O 1
ATOM 685 N N . ILE A 1 84 ? -23.993 2.949 16.409 1.00 93.69 84 ILE A N 1
ATOM 686 C CA . ILE A 1 84 ? -23.563 1.746 15.674 1.00 93.69 84 ILE A CA 1
ATOM 687 C C . ILE A 1 84 ? -23.168 2.093 14.237 1.00 93.69 84 ILE A C 1
ATOM 689 O O . ILE A 1 84 ? -22.089 1.706 13.781 1.00 93.69 84 ILE A O 1
ATOM 693 N N . ILE A 1 85 ? -24.025 2.823 13.516 1.00 94.81 85 ILE A N 1
ATOM 694 C CA . ILE A 1 85 ? -23.762 3.218 12.126 1.00 94.81 85 ILE A CA 1
ATOM 695 C C . ILE A 1 85 ? -22.462 4.020 12.043 1.00 94.81 85 ILE A C 1
ATOM 697 O O . ILE A 1 85 ? -21.636 3.745 11.174 1.00 94.81 85 ILE A O 1
ATOM 701 N N . ASN A 1 86 ? -22.235 4.945 12.975 1.00 94.00 86 ASN A N 1
ATOM 702 C CA . ASN A 1 86 ? -21.012 5.738 13.034 1.00 94.00 86 ASN A CA 1
ATOM 703 C C . ASN A 1 86 ? -19.764 4.873 13.266 1.00 94.00 86 ASN A C 1
ATOM 705 O O . ASN A 1 86 ? -18.750 5.089 12.603 1.00 94.00 86 ASN A O 1
ATOM 709 N N . GLN A 1 87 ? -19.824 3.866 14.145 1.00 93.75 87 GLN A N 1
ATOM 710 C CA . GLN A 1 87 ? -18.702 2.941 14.365 1.00 93.75 87 GLN A CA 1
ATOM 711 C C . GLN A 1 87 ? -18.365 2.144 13.095 1.00 93.75 87 GLN A C 1
ATOM 713 O O . GLN A 1 87 ? -17.201 2.074 12.694 1.00 93.75 87 GLN A O 1
ATOM 718 N N . TYR A 1 88 ? -19.376 1.610 12.404 1.00 93.81 88 TYR A N 1
ATOM 719 C CA . TYR A 1 88 ? -19.165 0.906 11.136 1.00 93.81 88 TYR A CA 1
ATOM 720 C C . TYR A 1 88 ? -18.669 1.830 10.025 1.00 93.81 88 TYR A C 1
ATOM 722 O O . TYR A 1 88 ? -17.776 1.451 9.266 1.00 93.81 88 TYR A O 1
ATOM 730 N N . ALA A 1 89 ? -19.210 3.044 9.930 1.00 94.38 89 ALA A N 1
ATOM 731 C CA . ALA A 1 89 ? -18.770 4.033 8.958 1.00 94.38 89 ALA A CA 1
ATOM 732 C C . ALA A 1 89 ? -17.284 4.365 9.151 1.00 94.38 89 ALA A C 1
ATOM 734 O O . ALA A 1 89 ? -16.542 4.384 8.167 1.00 94.38 89 ALA A O 1
ATOM 735 N N . LYS A 1 90 ? -16.829 4.537 10.401 1.00 93.69 90 LYS A N 1
ATOM 736 C CA . LYS A 1 90 ? -15.409 4.729 10.732 1.00 93.69 90 LYS A CA 1
ATOM 737 C C . LYS A 1 90 ? -14.557 3.552 10.268 1.00 93.69 90 LYS A C 1
ATOM 739 O O . LYS A 1 90 ? -13.573 3.770 9.567 1.00 93.69 90 LYS A O 1
ATOM 744 N N . GLU A 1 91 ? -14.941 2.316 10.583 1.00 91.50 91 GLU A N 1
ATOM 745 C CA . GLU A 1 91 ? -14.191 1.124 10.158 1.00 91.50 91 GLU A CA 1
ATOM 746 C C . GLU A 1 91 ? -14.093 1.001 8.636 1.00 91.50 91 GLU A C 1
ATOM 748 O O . GLU A 1 91 ? -12.997 0.897 8.078 1.00 91.50 91 GLU A O 1
ATOM 753 N N . ILE A 1 92 ? -15.227 1.089 7.939 1.00 92.69 92 ILE A N 1
ATOM 754 C CA . ILE A 1 92 ? -15.270 0.981 6.477 1.00 92.69 92 ILE A CA 1
ATOM 755 C C . ILE A 1 92 ? -14.438 2.099 5.844 1.00 92.69 92 ILE A C 1
ATOM 757 O O . ILE A 1 92 ? -13.629 1.840 4.946 1.00 92.69 92 ILE A O 1
ATOM 761 N N . TYR A 1 93 ? -14.591 3.334 6.325 1.00 92.56 93 TYR A N 1
ATOM 762 C CA . TYR A 1 93 ? -13.829 4.476 5.836 1.00 92.56 93 TYR A CA 1
ATOM 763 C C . TYR A 1 93 ? -12.330 4.287 6.061 1.00 92.56 93 TYR A C 1
ATOM 765 O O . TYR A 1 93 ? -11.540 4.506 5.141 1.00 92.56 93 TYR A O 1
ATOM 773 N N . ASN A 1 94 ? -11.929 3.831 7.246 1.00 90.69 94 ASN A N 1
ATOM 774 C CA . ASN A 1 94 ? -10.531 3.615 7.586 1.00 90.69 94 ASN A CA 1
ATOM 775 C C . ASN A 1 94 ? -9.888 2.540 6.715 1.00 90.69 94 ASN A C 1
ATOM 777 O O . ASN A 1 94 ? -8.807 2.748 6.160 1.00 90.69 94 ASN A O 1
ATOM 781 N N . ILE A 1 95 ? -10.574 1.413 6.537 1.00 89.56 95 ILE A N 1
ATOM 782 C CA . ILE A 1 95 ? -10.135 0.330 5.659 1.00 89.56 95 ILE A CA 1
ATOM 783 C C . ILE A 1 95 ? -9.978 0.852 4.223 1.00 89.56 95 ILE A C 1
ATOM 785 O O . ILE A 1 95 ? -8.957 0.626 3.569 1.00 89.56 95 ILE A O 1
ATOM 789 N N . CYS A 1 96 ? -10.946 1.614 3.720 1.00 89.88 96 CYS A N 1
ATOM 790 C CA . CYS A 1 96 ? -10.882 2.155 2.364 1.00 89.88 96 CYS A CA 1
ATOM 791 C C . CYS A 1 96 ? -9.751 3.181 2.193 1.00 89.88 96 CYS A C 1
ATOM 793 O O . CYS A 1 96 ? -8.920 3.054 1.287 1.00 89.88 96 CYS A O 1
ATOM 795 N N . LYS A 1 97 ? -9.705 4.197 3.057 1.00 89.69 97 LYS A N 1
ATOM 796 C CA . LYS A 1 97 ? -8.805 5.347 2.927 1.00 89.69 97 LYS A CA 1
ATOM 797 C C . LYS A 1 97 ? -7.381 5.042 3.358 1.00 89.69 97 LYS A C 1
ATOM 799 O O . LYS A 1 97 ? -6.455 5.467 2.676 1.00 89.69 97 LYS A O 1
ATOM 804 N N . TYR A 1 98 ? -7.196 4.344 4.471 1.00 88.19 98 TYR A N 1
ATOM 805 C CA . TYR A 1 98 ? -5.880 4.176 5.082 1.00 88.19 98 TYR A CA 1
ATOM 806 C C . TYR A 1 98 ? -5.248 2.817 4.789 1.00 88.19 98 TYR A C 1
ATOM 808 O O . TYR A 1 98 ? -4.028 2.697 4.861 1.00 88.19 98 TYR A O 1
ATOM 816 N N . TYR A 1 99 ? -6.024 1.802 4.396 1.00 85.88 99 TYR A N 1
ATOM 817 C CA . TYR A 1 99 ? -5.472 0.507 3.991 1.00 85.88 99 TYR A CA 1
ATOM 818 C C . TYR A 1 99 ? -5.465 0.325 2.466 1.00 85.88 99 TYR A C 1
ATOM 820 O O . TYR A 1 99 ? -4.398 0.161 1.868 1.00 85.88 99 TYR A O 1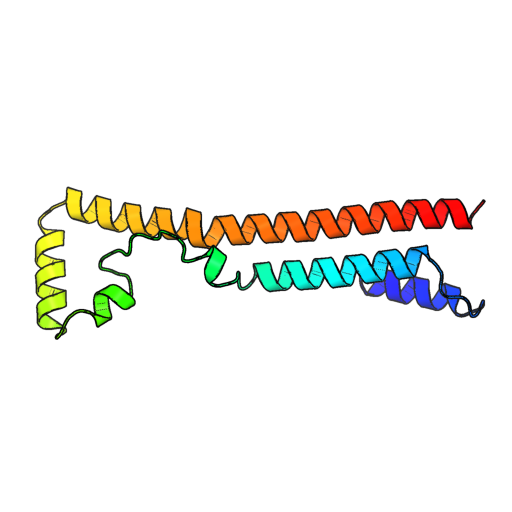
ATOM 828 N N . TYR A 1 100 ? -6.627 0.391 1.809 1.00 89.75 100 TYR A N 1
ATOM 829 C CA . TYR A 1 100 ? -6.729 0.062 0.382 1.00 89.75 100 TYR A CA 1
ATOM 830 C C . TYR A 1 100 ? -6.170 1.136 -0.549 1.00 89.75 100 TYR A C 1
ATOM 832 O O . TYR A 1 100 ? -5.459 0.800 -1.499 1.00 89.75 100 TYR A O 1
ATOM 840 N N . ARG A 1 101 ? -6.468 2.415 -0.310 1.00 90.06 101 ARG A N 1
ATOM 841 C CA . ARG A 1 101 ? -5.998 3.513 -1.167 1.00 90.06 101 ARG A CA 1
ATOM 842 C C . ARG A 1 101 ? -4.465 3.597 -1.268 1.00 90.06 101 ARG A C 1
ATOM 844 O O . ARG A 1 101 ? -3.980 3.510 -2.395 1.00 90.06 101 ARG A O 1
ATOM 851 N N . PRO A 1 102 ? -3.685 3.680 -0.172 1.00 90.31 102 PRO A N 1
ATOM 852 C CA . PRO A 1 102 ? -2.226 3.765 -0.274 1.00 90.31 102 PRO A CA 1
ATOM 853 C C . PRO A 1 102 ? -1.613 2.517 -0.919 1.00 90.31 102 PRO A C 1
ATOM 855 O O . PRO A 1 102 ? -0.673 2.621 -1.704 1.00 90.31 102 PRO A O 1
ATOM 858 N N . LYS A 1 103 ? -2.188 1.333 -0.667 1.00 91.94 103 LYS A N 1
ATOM 859 C CA . LYS A 1 103 ? -1.805 0.093 -1.356 1.00 91.94 103 LYS A CA 1
ATOM 860 C C . LYS A 1 103 ? -1.997 0.204 -2.873 1.00 91.94 103 LYS A C 1
ATOM 862 O O . LYS A 1 103 ? -1.093 -0.136 -3.632 1.00 91.94 103 LYS A O 1
ATOM 867 N N . ARG A 1 104 ? -3.149 0.708 -3.328 1.00 92.44 104 ARG A N 1
ATOM 868 C CA . ARG A 1 104 ? -3.422 0.929 -4.760 1.00 92.44 104 ARG A CA 1
ATOM 869 C C . ARG A 1 104 ? -2.482 1.966 -5.372 1.00 92.44 104 ARG A C 1
ATOM 871 O O . ARG A 1 104 ? -1.972 1.736 -6.463 1.00 92.44 104 ARG A O 1
ATOM 878 N N . GLU A 1 105 ? -2.222 3.069 -4.677 1.00 93.06 105 GLU A N 1
ATOM 879 C CA . GLU A 1 105 ? -1.298 4.113 -5.139 1.00 93.06 105 GLU A CA 1
ATOM 880 C C . GLU A 1 105 ? 0.120 3.558 -5.356 1.00 93.06 105 GLU A C 1
ATOM 882 O O . GLU A 1 105 ? 0.722 3.817 -6.399 1.00 93.06 105 GLU A O 1
ATOM 887 N N . LEU A 1 106 ? 0.616 2.706 -4.450 1.00 94.31 106 LEU A N 1
ATOM 888 C CA . LEU A 1 106 ? 1.914 2.038 -4.600 1.00 94.31 106 LEU A CA 1
ATOM 889 C C . LEU A 1 106 ? 1.941 1.050 -5.775 1.00 94.31 106 LEU A C 1
ATOM 891 O O . LEU A 1 106 ? 2.908 1.042 -6.535 1.00 94.31 106 LEU A O 1
ATOM 895 N N . PHE A 1 107 ? 0.877 0.272 -6.000 1.00 95.00 107 PHE A N 1
ATOM 896 C CA . PHE A 1 107 ? 0.790 -0.584 -7.192 1.00 95.00 107 PHE A CA 1
ATOM 897 C C . PHE A 1 107 ? 0.769 0.224 -8.492 1.00 95.00 107 PHE A C 1
ATOM 899 O O . PHE A 1 107 ? 1.419 -0.152 -9.470 1.00 95.00 107 PHE A O 1
ATOM 906 N N . HIS A 1 108 ? 0.054 1.350 -8.520 1.00 96.00 108 HIS A N 1
ATOM 907 C CA . HIS A 1 108 ? 0.071 2.247 -9.672 1.00 96.00 108 HIS A CA 1
ATOM 908 C C . HIS A 1 108 ? 1.461 2.836 -9.908 1.00 96.00 108 HIS A C 1
ATOM 910 O O . HIS A 1 108 ? 1.887 2.914 -11.061 1.00 96.00 108 HIS A O 1
ATOM 916 N N . LEU A 1 109 ? 2.175 3.207 -8.845 1.00 96.56 109 LEU A N 1
ATOM 917 C CA . LEU A 1 109 ? 3.544 3.703 -8.933 1.00 96.56 109 LEU A CA 1
ATOM 918 C C . LEU A 1 109 ? 4.500 2.626 -9.462 1.00 96.56 109 LEU A C 1
ATOM 920 O O . LEU A 1 109 ? 5.205 2.884 -10.434 1.00 96.56 109 LEU A O 1
ATOM 924 N N . ALA A 1 110 ? 4.463 1.412 -8.905 1.00 96.69 110 ALA A N 1
ATOM 925 C CA . ALA A 1 110 ? 5.263 0.280 -9.377 1.00 96.69 110 ALA A CA 1
ATOM 926 C C . ALA A 1 110 ? 5.037 0.022 -10.875 1.00 96.69 110 ALA A C 1
ATOM 928 O O . ALA A 1 110 ? 5.994 -0.094 -11.644 1.00 96.69 110 ALA A O 1
ATOM 929 N N . ARG A 1 111 ? 3.771 0.018 -11.313 1.00 96.12 111 ARG A N 1
ATOM 930 C CA . ARG A 1 111 ? 3.409 -0.145 -12.726 1.00 96.12 111 ARG A CA 1
ATOM 931 C C . ARG A 1 111 ? 3.955 0.987 -13.597 1.00 96.12 111 ARG A C 1
ATOM 933 O O . ARG A 1 111 ? 4.479 0.716 -14.670 1.00 96.12 111 ARG A O 1
ATOM 940 N N . ARG A 1 112 ? 3.831 2.246 -13.161 1.00 97.62 112 ARG A N 1
ATOM 941 C CA . ARG A 1 112 ? 4.350 3.409 -13.905 1.00 97.62 112 ARG A CA 1
ATOM 942 C C . ARG A 1 112 ? 5.865 3.332 -14.072 1.00 97.62 112 ARG A C 1
ATOM 944 O O . ARG A 1 112 ? 6.339 3.505 -15.187 1.00 97.62 112 ARG A O 1
ATOM 951 N N . ILE A 1 113 ? 6.596 3.013 -13.003 1.00 97.12 113 ILE A N 1
ATOM 952 C CA . ILE A 1 113 ? 8.055 2.824 -13.037 1.00 97.12 113 ILE A CA 1
ATOM 953 C C . ILE A 1 113 ? 8.418 1.754 -14.066 1.00 97.12 113 ILE A C 1
ATOM 955 O O . ILE A 1 113 ? 9.266 1.985 -14.920 1.00 97.12 113 ILE A O 1
ATOM 959 N N . PHE A 1 114 ? 7.726 0.615 -14.037 1.00 95.12 114 PHE A N 1
ATOM 960 C CA . PHE A 1 114 ? 7.986 -0.465 -14.981 1.00 95.12 114 PHE A CA 1
ATOM 961 C C . PHE A 1 114 ? 7.752 -0.051 -16.441 1.00 95.12 114 PHE A C 1
ATOM 963 O O . PHE A 1 114 ? 8.606 -0.288 -17.291 1.00 95.12 114 PHE A O 1
ATOM 970 N N . ILE A 1 115 ? 6.623 0.606 -16.728 1.00 96.69 115 ILE A N 1
ATOM 971 C CA . ILE A 1 115 ? 6.288 1.079 -18.081 1.00 96.69 115 ILE A CA 1
ATOM 972 C C . ILE A 1 115 ? 7.332 2.082 -18.585 1.00 96.69 115 ILE A C 1
ATOM 974 O O . ILE A 1 115 ? 7.747 1.992 -19.737 1.00 96.69 115 ILE A O 1
ATOM 978 N N . ILE A 1 116 ? 7.786 3.005 -17.731 1.00 96.75 116 ILE A N 1
ATOM 979 C CA . ILE A 1 116 ? 8.839 3.969 -18.081 1.00 96.75 116 ILE A CA 1
ATOM 980 C C . ILE A 1 116 ? 10.146 3.238 -18.405 1.00 96.75 116 ILE A C 1
ATOM 982 O O . ILE A 1 116 ? 10.750 3.506 -19.440 1.00 96.75 116 ILE A O 1
ATOM 986 N N . GLY A 1 117 ? 10.554 2.280 -17.569 1.00 94.62 117 GLY A N 1
ATOM 987 C CA . GLY A 1 117 ? 11.751 1.474 -17.810 1.00 94.62 117 GLY A CA 1
ATOM 988 C C . GLY A 1 117 ? 11.691 0.686 -19.114 1.00 94.62 117 GLY A C 1
ATOM 989 O O . GLY A 1 117 ? 12.666 0.647 -19.858 1.00 94.62 117 GLY A O 1
ATOM 990 N N . PHE A 1 118 ? 10.529 0.110 -19.423 1.00 93.06 118 PHE A N 1
ATOM 991 C CA . PHE A 1 118 ? 10.298 -0.599 -20.677 1.00 93.06 118 PHE A CA 1
ATOM 992 C C . PHE A 1 118 ? 10.379 0.332 -21.896 1.00 93.06 118 PHE A C 1
ATOM 994 O O . PHE A 1 118 ? 11.036 -0.006 -22.880 1.00 93.06 118 PHE A O 1
ATOM 1001 N N . ALA A 1 119 ? 9.763 1.516 -21.828 1.00 95.38 119 ALA A N 1
ATOM 1002 C CA . ALA A 1 119 ? 9.816 2.500 -22.906 1.00 95.38 119 ALA A CA 1
ATOM 1003 C C . ALA A 1 119 ? 11.248 3.004 -23.155 1.00 95.38 119 ALA A C 1
ATOM 1005 O O . ALA A 1 119 ? 11.693 3.035 -24.298 1.00 95.38 119 ALA A O 1
ATOM 1006 N N . LEU A 1 120 ? 11.990 3.335 -22.092 1.00 94.75 120 LEU A N 1
ATOM 1007 C CA . LEU A 1 120 ? 13.387 3.773 -22.192 1.00 94.75 120 LEU A CA 1
ATOM 1008 C C . LEU A 1 120 ? 14.303 2.666 -22.720 1.00 94.75 120 LEU A C 1
ATOM 1010 O O . LEU A 1 120 ? 15.111 2.916 -23.607 1.00 94.75 120 LEU A O 1
ATOM 1014 N N . SER A 1 121 ? 14.146 1.439 -22.222 1.00 91.38 121 SER A N 1
ATOM 1015 C CA . SER A 1 121 ? 14.883 0.276 -22.726 1.00 91.38 121 SER A CA 1
ATOM 1016 C C . SER A 1 121 ? 14.631 0.060 -24.221 1.00 91.38 121 SER A C 1
ATOM 1018 O O . SER A 1 121 ? 15.576 -0.126 -24.981 1.00 91.38 121 SER A O 1
ATOM 1020 N N . SER A 1 122 ? 13.374 0.180 -24.660 1.00 90.56 122 SER A N 1
ATOM 1021 C CA . SER A 1 122 ? 13.006 0.064 -26.076 1.00 90.56 122 SER A CA 1
ATOM 1022 C C . SER A 1 122 ? 13.631 1.174 -26.926 1.00 90.56 122 SER A C 1
ATOM 1024 O O . SER A 1 122 ? 14.127 0.898 -28.013 1.00 90.56 122 SER A O 1
ATOM 1026 N N . LEU A 1 123 ? 13.651 2.418 -26.432 1.00 93.69 123 LEU A N 1
ATOM 1027 C CA . LEU A 1 123 ? 14.312 3.536 -27.115 1.00 93.69 123 LEU A CA 1
ATOM 1028 C C . LEU A 1 123 ? 15.814 3.298 -27.267 1.00 93.69 123 LEU A C 1
ATOM 1030 O O . LEU A 1 123 ? 16.344 3.468 -28.359 1.00 93.69 123 LEU A O 1
ATOM 1034 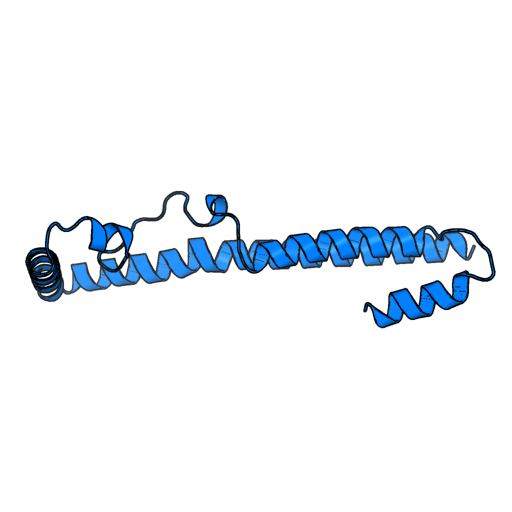N N . PHE A 1 124 ? 16.492 2.865 -26.204 1.00 90.19 124 PHE A N 1
ATOM 1035 C CA . PHE A 1 124 ? 17.913 2.542 -26.281 1.00 90.19 124 PHE A CA 1
ATOM 1036 C C . PHE A 1 124 ? 18.192 1.380 -27.225 1.00 90.19 124 PHE A C 1
ATOM 1038 O O . PHE A 1 124 ? 19.190 1.413 -27.930 1.00 90.19 124 PHE A O 1
ATOM 1045 N N . PHE A 1 125 ? 17.306 0.384 -27.278 1.00 86.69 125 PHE A N 1
ATOM 1046 C CA . PHE A 1 125 ? 17.478 -0.748 -28.181 1.00 86.69 125 PHE A CA 1
ATOM 1047 C C . PHE A 1 125 ? 17.397 -0.305 -29.644 1.00 86.69 125 PHE A C 1
ATOM 1049 O O . PHE A 1 125 ? 18.180 -0.756 -30.469 1.00 86.69 125 PHE A O 1
ATOM 1056 N N . ILE A 1 126 ? 16.481 0.617 -29.956 1.00 89.50 126 ILE A N 1
ATOM 1057 C CA . ILE A 1 126 ? 16.389 1.228 -31.285 1.00 89.50 126 ILE A CA 1
ATOM 1058 C C . ILE A 1 126 ? 17.663 2.023 -31.591 1.00 89.50 126 ILE A C 1
ATOM 1060 O O . ILE A 1 126 ? 18.192 1.893 -32.685 1.00 89.50 126 ILE A O 1
ATOM 1064 N N . ILE A 1 127 ? 18.170 2.812 -30.639 1.00 90.62 127 ILE A N 1
ATOM 1065 C CA . ILE A 1 127 ? 19.400 3.599 -30.822 1.00 90.62 127 ILE A CA 1
ATOM 1066 C C . ILE A 1 127 ? 20.623 2.699 -31.036 1.00 90.62 127 ILE A C 1
ATOM 1068 O O . ILE A 1 127 ? 21.433 3.017 -31.887 1.00 90.62 127 ILE A O 1
ATOM 1072 N N . GLU A 1 128 ? 20.756 1.586 -30.309 1.00 84.81 128 GLU A N 1
ATOM 1073 C CA . GLU A 1 128 ? 21.858 0.626 -30.506 1.00 84.81 128 GLU A CA 1
ATOM 1074 C C . GLU A 1 128 ? 21.771 -0.127 -31.848 1.00 84.81 128 GLU A C 1
ATOM 1076 O O . GLU A 1 128 ? 22.768 -0.690 -32.300 1.00 84.81 128 GLU A O 1
ATOM 1081 N N . LEU A 1 129 ? 20.587 -0.181 -32.468 1.00 78.00 129 LEU A N 1
ATOM 1082 C CA . LEU A 1 129 ? 20.370 -0.854 -33.751 1.00 78.00 129 LEU A CA 1
ATOM 1083 C C . LEU A 1 129 ? 20.775 0.012 -34.959 1.00 78.00 129 LEU A C 1
ATOM 1085 O O . LEU A 1 129 ? 21.047 -0.546 -36.024 1.00 78.00 129 LEU A O 1
ATOM 1089 N N . PHE A 1 130 ? 20.769 1.339 -34.804 1.00 77.38 130 PHE A N 1
ATOM 1090 C CA . PHE A 1 130 ? 21.135 2.317 -35.835 1.00 77.38 130 PHE A CA 1
ATOM 1091 C C . PHE A 1 130 ? 22.595 2.756 -35.703 1.00 77.38 130 PHE A C 1
ATOM 1093 O O . PHE A 1 130 ? 23.225 2.942 -36.768 1.00 77.38 130 PHE A O 1
#

Organism: NCBI:txid1974680

InterPro domains:
  IPR043760 Pycsar effector protein domain [PF18967] (13-127)

Foldseek 3Di:
DVVVLVVVVVVCVVPVDDQPLSVLLVVLLVVLVVLLVCLVPPDPVLQPPPQDAALPDPVNVVPDPDPVVSVVVVVVQVVPPVSVVVRVVSVVCSCVRRPVVVSVVSNVVSVVSNVVSNVVSVVSVVVVVD

Radius of gyration: 24.94 Å; chains: 1; bounding box: 60×26×68 Å

Sequence (130 aa):
MAIFIFSASIFQNERGEISLPFLTLALFSIISTFVGLFAIHPFRFMRKRGQEESLMYNKEIISFPSFLEYAQELKRITNDKEAIINQYAKEIYNICKYYYRPKRELFHLARRIFIIGFALSSLFFIIELF

pLDDT: mean 86.08, std 12.42, range [47.38, 97.62]

Secondary structure (DSSP, 8-state):
-HHHHHHHHHHHTTT-S--HHHHHHHHHHHHHHHHHHHHHS--HHHHHTT----TTSHHHHHHSS-HHHHHHHHHHHHT-HHHHHHHHHHHHHHIIIIIIHHHHHHHHHHHHHHHHHHHHHHHHHHHHH-